Protein AF-A0A933ZKG9-F1 (afdb_monomer_lite)

Secondary structure (DSSP, 8-state):
--------------------------TT-SEEEEEETT--EEEEEEEETTEEEEE-SSPP--SSPPPTT-EEEEEEEEETTEEEEEEEEEETTEEPPPPGGGEEEEE-SSGGGSPPPTT-SS--EETTEEB-TTPPP-HHHHHHHHHTTS-S--TT-HHHHHHHHHHHT-TTTT---GGG---

pLDDT: mean 85.11, std 15.76, range [35.59, 97.62]

Foldseek 3Di:
DDDDDDDDDDDDDDDDDPDDFFQAADPVPQWAWWAFLQRFIWIWGAPGRRRIDIDGPDAFDAADDADPPWGWDWDWDAQQWFIWIFTFTDDDPDTDDGDLLRITTIFDPDQQNEGDGVPGHTFDHDLRTTTDPVGDDDLSNLLNLLCRPQHGRDPPRPSSVVSNVQSNVQDVVRDRPPNSDRD

Structure (mmCIF, N/CA/C/O backbone):
data_AF-A0A933ZKG9-F1
#
_entry.id   AF-A0A933ZKG9-F1
#
loop_
_atom_site.group_PDB
_atom_site.id
_atom_site.type_symbol
_atom_site.label_atom_id
_atom_site.label_alt_id
_atom_site.label_comp_id
_atom_site.label_asym_id
_atom_site.label_entity_id
_atom_site.label_seq_id
_atom_site.pdbx_PDB_ins_code
_atom_site.Cartn_x
_atom_site.Cartn_y
_atom_site.Cartn_z
_atom_site.occupancy
_atom_site.B_iso_or_equiv
_atom_site.auth_seq_id
_atom_site.auth_comp_id
_atom_site.auth_asym_id
_atom_site.auth_atom_id
_atom_site.pdbx_PDB_model_num
ATOM 1 N N . MET A 1 1 ? -58.512 17.154 -46.324 1.00 47.56 1 MET A N 1
ATOM 2 C CA . MET A 1 1 ? -58.046 15.999 -45.525 1.00 47.56 1 MET A CA 1
ATOM 3 C C . MET A 1 1 ? -56.681 16.347 -44.939 1.00 47.56 1 MET A C 1
ATOM 5 O O . MET A 1 1 ? -55.705 16.360 -45.675 1.00 47.56 1 MET A O 1
ATOM 9 N N . ARG A 1 2 ? -56.629 16.754 -43.662 1.00 48.44 2 ARG A N 1
ATOM 10 C CA . ARG A 1 2 ? -55.389 17.085 -42.934 1.00 48.44 2 ARG A CA 1
ATOM 11 C C . ARG A 1 2 ? -54.850 15.811 -42.275 1.00 48.44 2 ARG A C 1
ATOM 13 O O . ARG A 1 2 ? -55.616 15.124 -41.610 1.00 48.44 2 ARG A O 1
ATOM 20 N N . ARG A 1 3 ? -53.567 15.499 -42.467 1.00 52.34 3 ARG A N 1
ATOM 21 C CA . ARG A 1 3 ? -52.836 14.479 -41.699 1.00 52.34 3 ARG A CA 1
ATOM 22 C C . ARG A 1 3 ? -51.900 15.201 -40.736 1.00 52.34 3 ARG A C 1
ATOM 24 O O . ARG A 1 3 ? -51.010 15.914 -41.189 1.00 52.34 3 ARG A O 1
ATOM 31 N N . GLU A 1 4 ? -52.123 15.027 -39.439 1.00 56.91 4 GLU A N 1
ATOM 32 C CA . GLU A 1 4 ? -51.170 15.411 -38.399 1.00 56.91 4 GLU A CA 1
ATOM 33 C C . GLU A 1 4 ? -50.166 14.271 -38.202 1.00 56.91 4 GLU A C 1
ATOM 35 O O . GLU A 1 4 ? -50.548 13.110 -38.060 1.00 56.91 4 GLU A O 1
ATOM 40 N N . ILE A 1 5 ? -48.876 14.602 -38.245 1.00 58.75 5 ILE A N 1
ATOM 41 C CA . ILE A 1 5 ? -47.769 13.682 -37.981 1.00 58.75 5 ILE A CA 1
ATOM 42 C C . ILE A 1 5 ? -47.240 14.038 -36.590 1.00 58.75 5 ILE A C 1
ATOM 44 O O . ILE A 1 5 ? -46.566 15.055 -36.426 1.00 58.75 5 ILE A O 1
ATOM 48 N N . LEU A 1 6 ? -47.563 13.219 -35.585 1.00 52.81 6 LEU A N 1
ATOM 49 C CA . LEU A 1 6 ? -46.949 13.302 -34.258 1.00 52.81 6 LEU A CA 1
ATOM 50 C C . LEU A 1 6 ? -45.530 12.716 -34.320 1.00 52.81 6 LEU A C 1
ATOM 52 O O . LEU A 1 6 ? -45.346 11.523 -34.553 1.00 52.81 6 LEU A O 1
ATOM 56 N N . SER A 1 7 ? -44.532 13.569 -34.093 1.00 60.94 7 SER A N 1
ATOM 57 C CA . SER A 1 7 ? -43.124 13.203 -33.933 1.00 60.94 7 SER A CA 1
ATOM 58 C C . SER A 1 7 ? -42.816 13.039 -32.444 1.00 60.94 7 SER A C 1
ATOM 60 O O . SER A 1 7 ? -42.797 14.016 -31.695 1.00 60.94 7 SER A O 1
ATOM 62 N N . VAL A 1 8 ? -42.607 11.798 -31.999 1.00 53.03 8 VAL A N 1
ATOM 63 C CA . VAL A 1 8 ? -42.214 11.478 -30.620 1.00 53.03 8 VAL A CA 1
ATOM 64 C C . VAL A 1 8 ? -40.688 11.479 -30.545 1.00 53.03 8 VAL A C 1
ATOM 66 O O . VAL A 1 8 ? -40.025 10.559 -31.018 1.00 53.03 8 VAL A O 1
ATOM 69 N N . ARG A 1 9 ? -40.117 12.533 -29.955 1.00 61.12 9 ARG A N 1
ATOM 70 C CA . ARG A 1 9 ? -38.692 12.599 -29.603 1.00 61.12 9 ARG A CA 1
ATOM 71 C C . ARG A 1 9 ? -38.471 11.880 -28.272 1.00 61.12 9 ARG A C 1
ATOM 73 O O . ARG A 1 9 ? -38.716 12.449 -27.214 1.00 61.12 9 ARG A O 1
ATOM 80 N N . GLY A 1 10 ? -38.013 10.632 -28.333 1.00 47.12 10 GLY A N 1
ATOM 81 C CA . GLY A 1 10 ? -37.499 9.907 -27.171 1.00 47.12 10 GLY A CA 1
ATOM 82 C C . GLY A 1 10 ? -36.082 10.373 -26.843 1.00 47.12 10 GLY A C 1
ATOM 83 O O . GLY A 1 10 ? -35.148 10.075 -27.582 1.00 47.12 10 GLY A O 1
ATOM 84 N N . ALA A 1 11 ? -35.923 11.127 -25.756 1.00 49.41 11 ALA A N 1
ATOM 85 C CA . ALA A 1 11 ? -34.619 11.485 -25.213 1.00 49.41 11 ALA A CA 1
ATOM 86 C C . ALA A 1 11 ? -34.117 10.340 -24.319 1.00 49.41 11 ALA A C 1
ATOM 88 O O . ALA A 1 11 ? -34.658 10.102 -23.240 1.00 49.41 11 ALA A O 1
ATOM 89 N N . LEU A 1 12 ? -33.098 9.615 -24.783 1.00 51.03 12 LEU A N 1
ATOM 90 C CA . LEU A 1 12 ? -32.371 8.636 -23.977 1.00 51.03 12 LEU A CA 1
ATOM 91 C C . LEU A 1 12 ? -31.408 9.400 -23.053 1.00 51.03 12 LEU A C 1
ATOM 93 O O . LEU A 1 12 ? -30.418 9.965 -23.515 1.00 51.03 12 LEU A O 1
ATOM 97 N N . ALA A 1 13 ? -31.707 9.451 -21.756 1.00 46.94 13 ALA A N 1
ATOM 98 C CA . ALA A 1 13 ? -30.797 9.992 -20.753 1.00 46.94 13 ALA A CA 1
ATOM 99 C C . ALA A 1 13 ? -29.760 8.919 -20.376 1.00 46.94 13 ALA A C 1
ATOM 101 O O . ALA A 1 13 ? -30.086 7.939 -19.707 1.00 46.94 13 ALA A O 1
ATOM 102 N N . LEU A 1 14 ? -28.513 9.094 -20.824 1.00 51.28 14 LEU A N 1
ATOM 103 C CA . LEU A 1 14 ? -27.367 8.315 -20.353 1.00 51.28 14 LEU A CA 1
ATOM 104 C C . LEU A 1 14 ? -27.039 8.755 -18.917 1.00 51.28 14 LEU A C 1
ATOM 106 O O . LEU A 1 14 ? -26.486 9.831 -18.702 1.00 51.28 14 LEU A O 1
ATOM 110 N N . VAL A 1 15 ?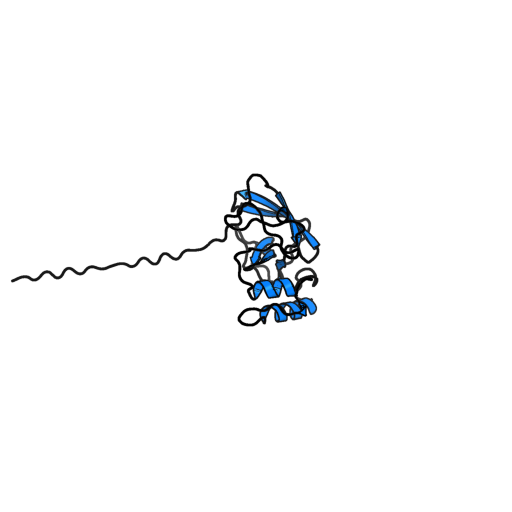 -27.384 7.930 -17.929 1.00 54.69 15 VAL A N 1
ATOM 111 C CA . VAL A 1 15 ? -26.910 8.095 -16.550 1.00 54.69 15 VAL A CA 1
ATOM 112 C C . VAL A 1 15 ? -25.504 7.504 -16.479 1.00 54.69 15 VAL A C 1
ATOM 114 O O . VAL A 1 15 ? -25.332 6.289 -16.419 1.00 54.69 15 VAL A O 1
ATOM 117 N N . THR A 1 16 ? -24.482 8.355 -16.524 1.00 49.88 16 THR A N 1
ATOM 118 C CA . THR A 1 16 ? -23.107 7.950 -16.219 1.00 49.88 16 THR A CA 1
ATOM 119 C C . THR A 1 16 ? -22.978 7.794 -14.707 1.00 49.88 16 THR A C 1
ATOM 121 O O . THR A 1 16 ? -22.924 8.786 -13.981 1.00 49.88 16 THR A O 1
ATOM 124 N N . ALA A 1 17 ? -22.976 6.551 -14.227 1.00 44.78 17 ALA A N 1
ATOM 125 C CA . ALA A 1 17 ? -22.708 6.237 -12.832 1.00 44.78 17 ALA A CA 1
ATOM 126 C C . ALA A 1 17 ? -21.224 6.494 -12.529 1.00 44.78 17 ALA A C 1
ATOM 128 O O . ALA A 1 17 ? -20.351 5.702 -12.876 1.00 44.78 17 ALA A O 1
ATOM 129 N N . THR A 1 18 ? -20.934 7.631 -11.906 1.00 41.19 18 THR A N 1
ATOM 130 C CA . THR A 1 18 ? -19.639 7.921 -11.290 1.00 41.19 18 THR A CA 1
ATOM 131 C C . THR A 1 18 ? -19.533 7.114 -9.997 1.00 41.19 18 THR A C 1
ATOM 133 O O . THR A 1 18 ? -20.010 7.529 -8.943 1.00 41.19 18 THR A O 1
ATOM 136 N N . SER A 1 19 ? -18.945 5.922 -10.086 1.00 35.59 19 SER A N 1
ATOM 137 C CA . SER A 1 19 ? -18.640 5.078 -8.930 1.00 35.59 19 SER A CA 1
ATOM 138 C C . SER A 1 19 ? -17.480 5.682 -8.135 1.00 35.59 19 SER A C 1
ATOM 140 O O . SER A 1 19 ? -16.313 5.448 -8.435 1.00 35.59 19 SER A O 1
ATOM 142 N N . LEU A 1 20 ? -17.810 6.487 -7.126 1.00 42.53 20 LEU A N 1
ATOM 143 C CA . LEU A 1 20 ? -16.894 6.848 -6.047 1.00 42.53 20 LEU A CA 1
ATOM 144 C C . LEU A 1 20 ? -16.793 5.633 -5.111 1.00 42.53 20 LEU A C 1
ATOM 146 O O . LEU A 1 20 ? -17.784 5.234 -4.505 1.00 42.53 20 LEU A O 1
ATOM 150 N N . LEU A 1 21 ? -15.620 5.002 -5.062 1.00 45.66 21 LEU A N 1
ATOM 151 C CA . LEU A 1 21 ? -15.336 3.870 -4.177 1.00 45.66 21 LEU A CA 1
ATOM 152 C C . LEU A 1 21 ? -15.223 4.377 -2.733 1.00 45.66 21 LEU A C 1
ATOM 154 O O . LEU A 1 21 ? -14.274 5.070 -2.372 1.00 45.66 21 LEU A O 1
ATOM 158 N N . SER A 1 22 ? -16.227 4.040 -1.929 1.00 48.28 22 SER A N 1
ATOM 159 C CA . SER A 1 22 ? -16.384 4.457 -0.536 1.00 48.28 22 SER A CA 1
ATOM 160 C C . SER A 1 22 ? -15.980 3.328 0.419 1.00 48.28 22 SER A C 1
ATOM 162 O O . SER A 1 22 ? -16.681 2.319 0.532 1.00 48.28 22 SER A O 1
ATOM 164 N N . ILE A 1 23 ? -14.869 3.493 1.136 1.00 55.19 23 ILE A N 1
ATOM 165 C CA . ILE A 1 23 ? -14.404 2.568 2.187 1.00 55.19 23 ILE A CA 1
ATOM 166 C C . ILE A 1 23 ? -15.311 2.762 3.405 1.00 55.19 23 ILE A C 1
ATOM 168 O O . ILE A 1 23 ? -15.375 3.875 3.885 1.00 55.19 23 ILE A O 1
ATOM 172 N N . HIS A 1 24 ? -16.034 1.752 3.903 1.00 56.47 24 HIS A N 1
ATOM 173 C CA . HIS A 1 24 ? -17.046 1.938 4.963 1.00 56.47 24 HIS A CA 1
ATOM 174 C C . HIS A 1 24 ? -16.545 1.506 6.349 1.00 56.47 24 HIS A C 1
ATOM 176 O O . HIS A 1 24 ? -16.778 0.378 6.773 1.00 56.47 24 HIS A O 1
ATOM 182 N N . CYS A 1 25 ? -15.920 2.396 7.121 1.00 61.19 25 CYS A N 1
ATOM 183 C CA . CYS A 1 25 ? -15.574 2.052 8.505 1.00 61.19 25 CYS A CA 1
ATOM 184 C C . CYS A 1 25 ? -16.813 1.964 9.415 1.00 61.19 25 CYS A C 1
ATOM 186 O O . CYS A 1 25 ? -17.661 2.862 9.445 1.00 61.19 25 CYS A O 1
ATOM 188 N N . SER A 1 26 ? -16.895 0.897 10.213 1.00 60.72 26 SER A N 1
ATOM 189 C CA . SER A 1 26 ? -17.934 0.728 11.234 1.00 60.72 26 SER A CA 1
ATOM 190 C C . SER A 1 26 ? -17.731 1.706 12.398 1.00 60.72 26 SER A C 1
ATOM 192 O O . SER A 1 26 ? -16.609 1.892 12.868 1.00 60.72 26 SER A O 1
ATOM 194 N N . ARG A 1 27 ? -18.822 2.272 12.945 1.00 59.16 27 ARG A N 1
ATOM 195 C CA . ARG A 1 27 ? -18.786 3.152 14.140 1.00 59.16 27 ARG A CA 1
ATOM 196 C C . ARG A 1 27 ? -18.063 2.527 15.340 1.00 59.16 27 ARG A C 1
ATOM 198 O O . ARG A 1 27 ? -17.589 3.257 16.204 1.00 59.16 27 ARG A O 1
ATOM 205 N N . ASN A 1 28 ? -17.994 1.198 15.395 1.00 58.81 28 ASN A N 1
ATOM 206 C CA . ASN A 1 28 ? -17.402 0.458 16.508 1.00 58.81 28 ASN A CA 1
ATOM 207 C C . ASN A 1 28 ? -15.872 0.308 16.408 1.00 58.81 28 ASN A C 1
ATOM 209 O O . ASN A 1 28 ? -15.251 -0.113 17.379 1.00 58.81 28 ASN A O 1
ATOM 213 N N . GLN A 1 29 ? -15.257 0.664 15.275 1.00 66.25 29 GLN A N 1
ATOM 214 C CA . GLN A 1 29 ? -13.802 0.693 15.100 1.00 66.25 29 GLN A CA 1
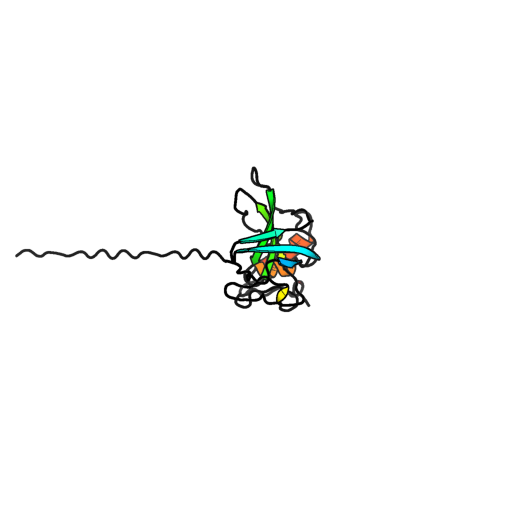ATOM 215 C C . GLN A 1 29 ? -13.392 2.025 14.464 1.00 66.25 29 GLN A C 1
ATOM 217 O O . GLN A 1 29 ? -13.097 2.093 13.273 1.00 66.25 29 GLN A O 1
ATOM 222 N N . PRO A 1 30 ? -13.373 3.116 15.250 1.00 75.00 30 PRO A N 1
ATOM 223 C CA . PRO A 1 30 ? -13.038 4.433 14.724 1.00 75.00 30 PRO A CA 1
ATOM 224 C C . PRO A 1 30 ? -11.563 4.550 14.332 1.00 75.00 30 PRO A C 1
ATOM 226 O O . PRO A 1 30 ? -11.205 5.525 13.680 1.00 75.00 30 PRO A O 1
ATOM 229 N N . ARG A 1 31 ? -10.708 3.610 14.766 1.00 88.38 31 ARG A N 1
ATOM 230 C CA . ARG A 1 31 ? -9.265 3.610 14.522 1.00 88.38 31 ARG A CA 1
ATOM 231 C C . ARG A 1 31 ? -8.770 2.211 14.183 1.00 88.38 31 ARG A C 1
ATOM 233 O O . ARG A 1 31 ? -9.006 1.286 14.956 1.00 88.38 31 ARG A O 1
ATOM 240 N N . ILE A 1 32 ? -8.046 2.095 13.076 1.00 91.50 32 ILE A N 1
ATOM 241 C CA . ILE A 1 32 ? -7.402 0.859 12.621 1.00 91.50 32 ILE A CA 1
ATOM 242 C C . ILE A 1 32 ? -5.901 1.132 12.508 1.00 91.50 32 ILE A C 1
ATOM 244 O O . ILE A 1 32 ? -5.487 2.108 11.875 1.00 91.50 32 ILE A O 1
ATOM 248 N N . ALA A 1 33 ? -5.089 0.298 13.156 1.00 95.38 33 ALA A N 1
ATOM 249 C CA . ALA A 1 33 ? -3.641 0.332 12.995 1.00 95.38 33 ALA A CA 1
ATOM 250 C C . ALA A 1 33 ? -3.280 -0.438 11.723 1.00 95.38 33 ALA A C 1
ATOM 252 O O . ALA A 1 33 ? -3.586 -1.619 11.608 1.00 95.38 33 ALA A O 1
ATOM 253 N N . LEU A 1 34 ? -2.639 0.237 10.777 1.00 96.62 34 LEU A N 1
ATOM 254 C CA . LEU A 1 34 ? -2.243 -0.343 9.501 1.00 96.62 34 LEU A CA 1
ATOM 255 C C . LEU A 1 34 ? -0.727 -0.499 9.450 1.00 96.62 34 LEU A C 1
ATOM 257 O O . LEU A 1 34 ? 0.017 0.314 10.011 1.00 96.62 34 LEU A O 1
ATOM 261 N N . LYS A 1 35 ? -0.270 -1.508 8.714 1.00 97.62 35 LYS A N 1
ATOM 262 C CA . LYS A 1 35 ? 1.137 -1.707 8.384 1.00 97.62 35 LYS A CA 1
ATOM 263 C C . LYS A 1 35 ? 1.260 -2.018 6.901 1.00 97.62 35 LYS A C 1
ATOM 265 O O . LYS A 1 35 ? 0.428 -2.748 6.376 1.00 97.62 35 LYS A O 1
ATOM 270 N N . ASP A 1 36 ? 2.268 -1.483 6.226 1.00 97.00 36 ASP A N 1
ATOM 271 C CA . ASP A 1 36 ? 2.533 -1.831 4.827 1.00 97.00 36 ASP A CA 1
ATOM 272 C C . ASP A 1 36 ? 3.656 -2.870 4.670 1.00 97.00 36 ASP A C 1
ATOM 274 O O . ASP A 1 36 ? 4.310 -3.277 5.636 1.00 97.00 36 ASP A O 1
ATOM 278 N N . THR A 1 37 ? 3.893 -3.301 3.432 1.00 96.00 37 THR A N 1
ATOM 279 C CA . THR A 1 37 ? 4.943 -4.267 3.065 1.00 96.00 37 THR A CA 1
ATOM 280 C C . THR A 1 37 ? 6.373 -3.776 3.310 1.00 96.00 37 THR A C 1
ATOM 282 O O . THR A 1 37 ? 7.302 -4.576 3.245 1.00 96.00 37 THR A O 1
ATOM 285 N N . GLU A 1 38 ? 6.579 -2.488 3.599 1.00 95.12 38 GLU A N 1
ATOM 286 C CA . GLU A 1 38 ? 7.877 -1.918 3.996 1.00 95.12 38 GLU A CA 1
ATOM 287 C C . GLU A 1 38 ? 7.996 -1.764 5.520 1.00 95.12 38 GLU A C 1
ATOM 289 O O . GLU A 1 38 ? 8.995 -1.268 6.039 1.00 95.12 38 GLU A O 1
ATOM 294 N N . GLY A 1 39 ? 6.971 -2.192 6.260 1.00 95.31 39 GLY A N 1
ATOM 295 C CA . GLY A 1 39 ? 6.909 -2.093 7.708 1.00 95.31 39 GLY A CA 1
ATOM 296 C C . GLY A 1 39 ? 6.555 -0.703 8.229 1.00 95.31 39 GLY A C 1
ATOM 297 O O . GLY A 1 39 ? 6.641 -0.486 9.440 1.00 95.31 39 GLY A O 1
ATOM 298 N N . ARG A 1 40 ? 6.137 0.219 7.355 1.00 95.69 40 ARG A N 1
ATOM 299 C CA . ARG A 1 40 ? 5.623 1.531 7.752 1.00 95.69 40 ARG A CA 1
ATOM 300 C C . ARG A 1 40 ? 4.304 1.356 8.489 1.00 95.69 40 ARG A C 1
ATOM 302 O O . ARG A 1 40 ? 3.499 0.504 8.118 1.00 95.69 40 ARG A O 1
ATOM 309 N N . THR A 1 41 ? 4.094 2.141 9.540 1.00 97.06 41 THR A N 1
ATOM 310 C CA . THR A 1 41 ? 2.882 2.080 10.359 1.00 97.06 41 THR A CA 1
ATOM 311 C C . THR A 1 41 ? 2.035 3.326 10.167 1.00 97.06 41 THR A C 1
ATOM 313 O O . THR A 1 41 ? 2.541 4.448 10.055 1.00 97.06 41 THR A O 1
ATOM 316 N N . PHE A 1 42 ? 0.723 3.118 10.137 1.00 97.19 42 PHE A N 1
ATOM 317 C CA . PHE A 1 42 ? -0.262 4.169 9.931 1.00 97.19 42 PHE A CA 1
ATOM 318 C C . PHE A 1 42 ? -1.442 3.970 10.876 1.00 97.19 42 PHE A C 1
ATOM 320 O O . PHE A 1 42 ? -1.705 2.869 11.357 1.00 97.19 42 PHE A O 1
ATOM 327 N N . THR A 1 43 ? -2.173 5.046 11.133 1.00 96.12 43 THR A N 1
ATOM 328 C CA . THR A 1 43 ? -3.469 4.995 11.809 1.00 96.12 43 THR A CA 1
ATOM 329 C C . THR A 1 43 ? -4.527 5.521 10.859 1.00 96.12 43 THR A C 1
ATOM 331 O O . THR A 1 43 ? -4.485 6.695 10.486 1.00 96.12 43 THR A O 1
ATOM 334 N N . LEU A 1 44 ? -5.476 4.663 10.492 1.00 94.31 44 LEU A N 1
ATOM 335 C CA . LEU A 1 44 ? -6.679 5.050 9.768 1.00 94.31 44 LEU A CA 1
ATOM 336 C C . LEU A 1 44 ? -7.756 5.420 10.782 1.00 94.31 44 LEU A C 1
ATOM 338 O O . LEU A 1 44 ? -8.123 4.594 11.614 1.00 94.31 44 LEU A O 1
ATOM 342 N N . THR A 1 45 ? -8.248 6.653 10.727 1.00 91.81 45 THR A N 1
ATOM 343 C CA . THR A 1 45 ? -9.341 7.138 11.571 1.00 91.81 45 THR A CA 1
ATOM 344 C C . THR A 1 45 ? -10.531 7.507 10.709 1.00 91.81 45 THR A C 1
ATOM 346 O O . THR A 1 45 ? -10.414 8.356 9.831 1.00 91.81 45 THR A O 1
ATOM 349 N N . CYS A 1 46 ? -11.689 6.913 10.971 1.00 86.00 46 CYS A N 1
ATOM 350 C CA . CYS A 1 46 ? -12.876 7.131 10.154 1.00 86.00 46 CYS A CA 1
ATOM 351 C C . CYS A 1 46 ? -13.947 7.852 10.969 1.00 86.00 46 CYS A C 1
ATOM 353 O O . CYS A 1 46 ? -14.480 7.320 11.942 1.00 86.00 46 CYS A O 1
ATOM 355 N N . SER A 1 47 ? -14.246 9.093 10.587 1.00 82.50 47 SER A N 1
ATOM 356 C CA . SER A 1 47 ? -15.266 9.918 11.254 1.00 82.50 47 SER A CA 1
ATOM 357 C C . SER A 1 47 ? -16.678 9.628 10.735 1.00 82.50 47 SER A C 1
ATOM 359 O O . SER A 1 47 ? -17.669 9.767 11.452 1.00 82.50 47 SER A O 1
ATOM 361 N N . GLN A 1 48 ? -16.762 9.219 9.475 1.00 77.56 48 GLN A N 1
ATOM 362 C CA . GLN A 1 48 ? -17.949 8.760 8.757 1.00 77.56 48 GLN A CA 1
ATOM 363 C C . GLN A 1 48 ? -17.494 7.591 7.876 1.00 77.56 48 GLN A C 1
ATOM 365 O O . GLN A 1 48 ? -16.281 7.489 7.670 1.00 77.56 48 GLN A O 1
ATOM 370 N N . PRO A 1 49 ? -18.407 6.747 7.350 1.00 71.62 49 PRO A N 1
ATOM 371 C CA . PRO A 1 49 ? -18.032 5.673 6.434 1.00 71.62 49 PRO A CA 1
ATOM 372 C C . PRO A 1 49 ? -17.062 6.200 5.373 1.00 71.62 49 PRO A C 1
ATOM 374 O O . PRO A 1 49 ? -15.889 5.876 5.415 1.00 71.62 49 PRO A O 1
ATOM 377 N N . ASP A 1 50 ? -17.458 7.227 4.630 1.00 72.62 50 ASP A N 1
ATOM 378 C CA . ASP A 1 50 ? -16.676 7.710 3.486 1.00 72.62 50 ASP A CA 1
ATOM 379 C C . ASP A 1 50 ? -15.634 8.785 3.850 1.00 72.62 50 ASP A C 1
ATOM 381 O O . ASP A 1 50 ? -15.076 9.445 2.975 1.00 72.62 50 ASP A O 1
ATOM 385 N N . LYS A 1 51 ? -15.393 9.026 5.146 1.00 81.81 51 LYS A N 1
ATOM 386 C CA . LYS A 1 51 ? -14.463 10.064 5.624 1.00 81.81 51 LYS A CA 1
ATOM 387 C C . LYS A 1 51 ? -13.437 9.467 6.560 1.00 81.81 51 LYS A C 1
ATOM 389 O O . LYS A 1 51 ? -13.533 9.590 7.788 1.00 81.81 51 LYS A O 1
ATOM 394 N N . CYS A 1 52 ? -12.456 8.843 5.926 1.00 86.25 52 CYS A N 1
ATOM 395 C CA . CYS A 1 52 ? -11.293 8.268 6.566 1.00 86.25 52 CYS A CA 1
ATOM 396 C C . CYS A 1 52 ? -10.088 9.195 6.397 1.00 86.25 52 CYS A C 1
ATOM 398 O O . CYS A 1 52 ? -9.830 9.703 5.309 1.00 86.25 52 CYS A O 1
ATOM 400 N N . GLU A 1 53 ? -9.340 9.389 7.472 1.00 90.56 53 GLU A N 1
ATOM 401 C CA . GLU A 1 53 ? -8.070 10.098 7.485 1.00 90.56 53 GLU A CA 1
ATOM 402 C C . GLU A 1 53 ? -6.971 9.116 7.881 1.00 90.56 53 GLU A C 1
ATOM 404 O O . GLU A 1 53 ? -7.113 8.368 8.851 1.00 90.56 53 GLU A O 1
ATOM 409 N N . ILE A 1 54 ? -5.877 9.105 7.125 1.00 94.00 54 ILE A N 1
ATOM 410 C CA . ILE A 1 54 ? -4.700 8.299 7.430 1.00 94.00 54 ILE A CA 1
ATOM 411 C C . ILE A 1 54 ? -3.595 9.201 7.974 1.00 94.00 54 ILE A C 1
ATOM 413 O O . ILE A 1 54 ? -3.277 10.243 7.406 1.00 94.00 54 ILE A O 1
ATOM 417 N N . THR A 1 55 ? -3.006 8.793 9.092 1.00 94.94 55 THR A N 1
ATOM 418 C CA . THR A 1 55 ? -1.922 9.525 9.760 1.00 94.94 55 THR A CA 1
ATOM 419 C C . THR A 1 55 ? -0.729 8.607 10.002 1.00 94.94 55 THR A C 1
ATOM 421 O O . THR A 1 55 ? -0.889 7.401 10.195 1.00 94.94 55 THR A O 1
ATOM 424 N N . SER A 1 56 ? 0.479 9.169 9.985 1.00 96.31 56 SER A N 1
ATOM 425 C CA . SER A 1 56 ? 1.729 8.473 10.303 1.00 96.31 56 SER A CA 1
ATOM 426 C C . SER A 1 56 ? 2.748 9.463 10.865 1.00 96.31 56 SER A C 1
ATOM 428 O O . SER A 1 56 ? 2.640 10.666 10.634 1.00 96.31 56 SER A O 1
ATOM 430 N N . SER A 1 57 ? 3.739 8.960 11.602 1.00 92.44 57 SER A N 1
ATOM 431 C CA . SER A 1 57 ? 4.907 9.740 12.033 1.00 92.44 57 SER A CA 1
ATOM 432 C C . SER A 1 57 ? 5.960 9.900 10.932 1.00 92.44 57 SER A C 1
ATOM 434 O O . SER A 1 57 ? 6.915 10.656 11.097 1.00 92.44 57 SER A O 1
ATOM 436 N N . GLN A 1 58 ? 5.815 9.172 9.826 1.00 93.56 58 GLN A N 1
ATOM 437 C CA . GLN A 1 58 ? 6.740 9.205 8.701 1.00 93.56 58 GLN A CA 1
ATOM 438 C C . GLN A 1 58 ? 6.415 10.358 7.748 1.00 93.56 58 GLN A C 1
ATOM 440 O O . GLN A 1 58 ? 5.289 10.847 7.702 1.00 93.56 58 GLN A O 1
ATOM 445 N N . VAL A 1 59 ? 7.412 10.792 6.978 1.00 92.94 59 VAL A N 1
ATOM 446 C CA . VAL A 1 59 ? 7.253 11.858 5.982 1.00 92.94 59 VAL A CA 1
ATOM 447 C C . VAL A 1 59 ? 6.919 11.220 4.632 1.00 92.94 59 VAL A C 1
ATOM 449 O O . VAL A 1 59 ? 7.705 10.383 4.185 1.00 92.94 59 VAL A O 1
ATOM 452 N N . PRO A 1 60 ? 5.799 11.585 3.980 1.00 93.75 60 PRO A N 1
ATOM 453 C CA . PRO A 1 60 ? 5.488 11.076 2.653 1.00 93.75 60 PRO A CA 1
ATOM 454 C C . PRO A 1 60 ? 6.487 11.585 1.610 1.00 93.75 60 PRO A C 1
ATOM 456 O O . PRO A 1 60 ? 6.866 12.760 1.627 1.00 93.75 60 PRO A O 1
ATOM 459 N N . THR A 1 61 ? 6.876 10.719 0.677 1.00 92.94 61 THR A N 1
ATOM 460 C CA . THR A 1 61 ? 7.849 11.017 -0.386 1.00 92.94 61 THR A CA 1
ATOM 461 C C . THR A 1 61 ? 7.313 10.621 -1.767 1.00 92.94 61 THR A C 1
ATOM 463 O O . THR A 1 61 ? 7.799 9.648 -2.348 1.00 92.94 61 THR A O 1
ATOM 466 N N . PRO A 1 62 ? 6.312 11.340 -2.314 1.00 92.81 62 PRO A N 1
ATOM 467 C CA . PRO A 1 62 ? 5.791 11.041 -3.647 1.00 92.81 62 PRO A CA 1
ATOM 468 C C . PRO A 1 62 ? 6.902 11.189 -4.697 1.00 92.81 62 PRO A C 1
ATOM 470 O O . PRO A 1 62 ? 7.655 12.164 -4.661 1.00 92.81 62 PRO A O 1
ATOM 473 N N . SER A 1 63 ? 7.017 10.249 -5.640 1.00 90.50 63 SER A N 1
ATOM 474 C CA . SER A 1 63 ? 8.093 10.265 -6.648 1.00 90.50 63 SER A CA 1
ATOM 475 C C . SER A 1 63 ? 7.888 11.288 -7.770 1.00 90.50 63 SER A C 1
ATOM 477 O O . SER A 1 63 ? 8.844 11.668 -8.448 1.00 90.50 63 SER A O 1
ATOM 479 N N . SER A 1 64 ? 6.648 11.735 -7.980 1.00 90.38 64 SER A N 1
ATOM 480 C CA . SER A 1 64 ? 6.304 12.741 -8.989 1.00 90.38 64 SER A CA 1
ATOM 481 C C . SER A 1 64 ? 6.663 14.164 -8.547 1.00 90.38 64 SER A C 1
ATOM 483 O O . SER A 1 64 ? 6.784 14.460 -7.359 1.00 90.38 64 SER A O 1
ATOM 485 N N . THR A 1 65 ? 6.813 15.081 -9.506 1.00 91.19 65 THR A N 1
ATOM 486 C CA . THR A 1 65 ? 7.035 16.505 -9.216 1.00 91.19 65 THR A CA 1
ATOM 487 C C . THR A 1 65 ? 5.821 17.113 -8.512 1.00 91.19 65 THR A C 1
ATOM 489 O O . THR A 1 65 ? 4.689 16.923 -8.957 1.00 91.19 65 THR A O 1
ATOM 492 N N . ALA A 1 66 ? 6.064 17.868 -7.437 1.00 93.12 66 ALA A N 1
ATOM 493 C CA . ALA A 1 66 ? 5.016 18.558 -6.694 1.00 93.12 66 ALA A CA 1
ATOM 494 C C . ALA A 1 66 ? 4.310 19.608 -7.573 1.00 93.12 66 ALA A C 1
ATOM 496 O O . ALA A 1 66 ? 4.986 20.482 -8.121 1.00 93.12 66 ALA A O 1
ATOM 497 N N . PRO A 1 67 ? 2.971 19.569 -7.686 1.00 92.19 67 PRO A N 1
ATOM 498 C CA . PRO A 1 67 ? 2.205 20.686 -8.227 1.00 92.19 67 PRO A CA 1
ATOM 499 C C . PRO A 1 67 ? 2.335 21.939 -7.348 1.00 92.19 67 PRO A C 1
ATOM 501 O O . PRO A 1 67 ? 2.562 21.840 -6.138 1.00 92.19 67 PRO A O 1
ATOM 504 N N . ASP A 1 68 ? 2.113 23.119 -7.931 1.00 92.75 68 ASP A N 1
ATOM 505 C CA . ASP A 1 68 ? 2.168 24.386 -7.196 1.00 92.75 68 ASP A CA 1
ATOM 506 C C . ASP A 1 68 ? 1.193 24.402 -6.006 1.00 92.75 68 ASP A C 1
ATOM 508 O O . ASP A 1 68 ? -0.014 24.162 -6.138 1.00 92.75 68 ASP A O 1
ATOM 512 N N . GLY A 1 69 ? 1.736 24.694 -4.820 1.00 91.56 69 GLY A N 1
ATOM 513 C CA . GLY A 1 69 ? 0.981 24.761 -3.567 1.00 91.56 69 GLY A CA 1
ATOM 514 C C . GLY A 1 69 ? 0.520 23.409 -3.013 1.00 91.56 69 GLY A C 1
ATOM 515 O O . GLY A 1 69 ? -0.230 23.388 -2.035 1.00 91.56 69 GLY A O 1
ATOM 516 N N . ALA A 1 70 ? 0.939 22.288 -3.605 1.00 94.75 70 ALA A N 1
ATOM 517 C CA . ALA A 1 70 ? 0.630 20.969 -3.073 1.00 94.75 70 ALA A CA 1
ATOM 518 C C . ALA A 1 70 ? 1.502 20.626 -1.855 1.00 94.75 70 ALA A C 1
ATOM 520 O O . ALA A 1 70 ? 2.641 21.076 -1.724 1.00 94.75 70 ALA A O 1
ATOM 521 N N . ARG A 1 71 ? 0.969 19.788 -0.964 1.00 94.25 71 ARG A N 1
ATOM 522 C CA . ARG A 1 71 ? 1.691 19.252 0.202 1.00 94.25 71 ARG A CA 1
ATOM 523 C C . ARG A 1 71 ? 1.774 17.728 0.121 1.00 94.25 71 ARG A C 1
ATOM 525 O O . ARG A 1 71 ? 0.814 17.122 -0.350 1.00 94.25 71 ARG A O 1
ATOM 532 N N . PRO A 1 72 ? 2.859 17.089 0.576 1.00 95.00 72 PRO A N 1
A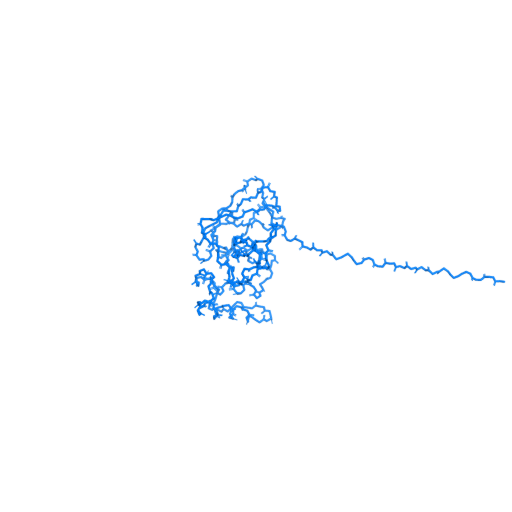TOM 533 C CA . PRO A 1 72 ? 2.930 15.635 0.570 1.00 95.00 72 PRO A CA 1
ATOM 534 C C . PRO A 1 72 ? 1.950 15.065 1.605 1.00 95.00 72 PRO A C 1
ATOM 536 O O . PRO A 1 72 ? 1.731 15.660 2.664 1.00 95.00 72 PRO A O 1
ATOM 539 N N . GLY A 1 73 ? 1.352 13.917 1.306 1.00 95.06 73 GLY A N 1
ATOM 540 C CA . GLY A 1 73 ? 0.428 13.224 2.196 1.00 95.06 73 GLY A CA 1
ATOM 541 C C . GLY A 1 73 ? 0.367 11.729 1.917 1.00 95.06 73 GLY A C 1
ATOM 542 O O . GLY A 1 73 ? 0.827 11.261 0.877 1.00 95.06 73 GLY A O 1
ATOM 543 N N . PHE A 1 74 ? -0.223 10.991 2.852 1.00 95.38 74 PHE A N 1
ATOM 544 C CA . PHE A 1 74 ? -0.584 9.594 2.645 1.00 95.38 74 PHE A CA 1
ATOM 545 C C . PHE A 1 74 ? -2.062 9.495 2.291 1.00 95.38 74 PHE A C 1
ATOM 547 O O . PHE A 1 74 ? -2.886 10.227 2.841 1.00 95.38 74 PHE A O 1
ATOM 554 N N . VAL A 1 75 ? -2.402 8.560 1.412 1.00 94.69 75 VAL A N 1
ATOM 555 C CA . VAL A 1 75 ? -3.790 8.168 1.147 1.00 94.69 75 VAL A CA 1
ATOM 556 C C . VAL A 1 75 ? -3.921 6.657 1.193 1.00 94.69 75 VAL A C 1
ATOM 558 O O . VAL A 1 75 ? -2.998 5.931 0.822 1.00 94.69 75 VAL A O 1
ATOM 561 N N . LEU A 1 76 ? -5.079 6.191 1.654 1.00 94.12 76 LEU A N 1
ATOM 562 C CA . LEU A 1 76 ? -5.482 4.802 1.497 1.00 94.12 76 LEU A CA 1
ATOM 563 C C . LEU A 1 76 ? -6.030 4.623 0.079 1.00 94.12 76 LEU A C 1
ATOM 565 O O . LEU A 1 76 ? -6.930 5.350 -0.334 1.00 94.12 76 LEU A O 1
ATOM 569 N N . HIS A 1 77 ? -5.481 3.664 -0.652 1.00 94.06 77 HIS A N 1
ATOM 570 C CA . HIS A 1 77 ? -5.824 3.372 -2.037 1.00 94.06 77 HIS A CA 1
ATOM 571 C C . HIS A 1 77 ? -6.265 1.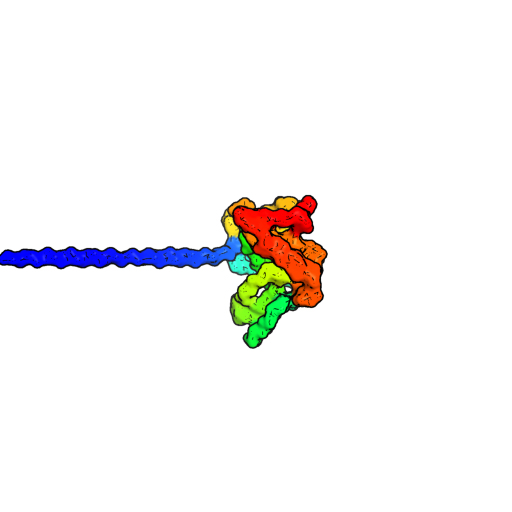918 -2.171 1.00 94.06 77 HIS A C 1
ATOM 573 O O . HIS A 1 77 ? -5.644 1.020 -1.602 1.00 94.06 77 HIS A O 1
ATOM 579 N N . GLN A 1 78 ? -7.330 1.685 -2.932 1.00 93.44 78 GLN A N 1
ATOM 580 C CA . GLN A 1 78 ? -7.761 0.346 -3.316 1.00 93.44 78 GLN A CA 1
ATOM 581 C C . GLN A 1 78 ? -7.292 0.082 -4.750 1.00 93.44 78 GLN A C 1
ATOM 583 O O . GLN A 1 78 ? -7.892 0.555 -5.714 1.00 93.44 78 GLN A O 1
ATOM 588 N N . ALA A 1 79 ? -6.216 -0.683 -4.882 1.00 90.25 79 ALA A N 1
ATOM 589 C CA . ALA A 1 79 ? -5.621 -1.074 -6.150 1.00 90.25 79 ALA A CA 1
ATOM 590 C C . ALA A 1 79 ? -6.285 -2.349 -6.671 1.00 90.25 79 ALA A C 1
ATOM 592 O O . ALA A 1 79 ? -5.749 -3.435 -6.497 1.00 90.25 79 ALA A O 1
ATOM 593 N N . SER A 1 80 ? -7.462 -2.238 -7.287 1.00 92.25 80 SER A N 1
ATOM 594 C CA . SER A 1 80 ? -8.269 -3.390 -7.717 1.00 92.25 80 SER A CA 1
ATOM 595 C C . SER A 1 80 ? -8.566 -4.365 -6.565 1.00 92.25 80 SER A C 1
ATOM 597 O O . SER A 1 80 ? -9.569 -4.178 -5.870 1.00 92.25 80 SER A O 1
ATOM 599 N N . ARG A 1 81 ? -7.716 -5.380 -6.334 1.00 95.06 81 ARG A N 1
ATOM 600 C CA . ARG A 1 81 ? -7.894 -6.373 -5.269 1.00 95.06 81 ARG A CA 1
ATOM 601 C C . ARG A 1 81 ? -7.134 -6.038 -3.986 1.00 95.06 81 ARG A C 1
ATOM 603 O O . ARG A 1 81 ? -7.536 -6.520 -2.936 1.00 95.06 81 ARG A O 1
ATOM 610 N N . LEU A 1 82 ? -6.052 -5.271 -4.019 1.00 96.19 82 LEU A N 1
ATOM 611 C CA . LEU A 1 82 ? -5.242 -4.977 -2.831 1.00 96.19 82 LEU A CA 1
ATOM 612 C C . LEU A 1 82 ? -5.564 -3.609 -2.231 1.00 96.19 82 LEU A C 1
ATOM 614 O O . LEU A 1 82 ? -5.799 -2.639 -2.948 1.00 96.19 82 LEU A O 1
ATOM 618 N N . TYR A 1 83 ? -5.487 -3.504 -0.905 1.00 96.31 83 TYR A N 1
ATOM 619 C CA . TYR A 1 83 ? -5.387 -2.205 -0.240 1.00 96.31 83 TYR A CA 1
ATOM 620 C C . TYR A 1 83 ? -3.925 -1.790 -0.108 1.00 96.31 83 TYR A C 1
ATOM 622 O O . TYR A 1 83 ? -3.062 -2.608 0.216 1.00 96.31 83 TYR A O 1
ATOM 630 N N . ALA A 1 84 ? -3.646 -0.510 -0.325 1.00 96.81 84 ALA A N 1
ATOM 631 C CA . ALA A 1 84 ? -2.312 0.062 -0.259 1.00 96.81 84 ALA A CA 1
ATOM 632 C C . ALA A 1 84 ? -2.322 1.450 0.381 1.00 96.81 84 ALA A C 1
ATOM 634 O O . ALA A 1 84 ? -3.325 2.161 0.347 1.00 96.81 84 ALA A O 1
ATOM 635 N N . VAL A 1 85 ? -1.180 1.858 0.925 1.00 96.50 85 VAL A N 1
ATOM 636 C CA . VAL A 1 85 ? -0.927 3.255 1.289 1.00 96.50 85 VAL A CA 1
ATOM 637 C C . VAL A 1 85 ? -0.019 3.867 0.242 1.00 96.50 85 VAL A C 1
ATOM 639 O O . VAL A 1 85 ? 1.033 3.302 -0.062 1.00 96.50 85 VAL A O 1
ATOM 642 N N . CYS A 1 86 ? -0.431 5.011 -0.295 1.00 95.88 86 CYS A N 1
ATOM 643 C CA . CYS A 1 86 ? 0.310 5.732 -1.318 1.00 95.88 86 CYS A CA 1
ATOM 644 C C . CYS A 1 86 ? 0.816 7.072 -0.801 1.00 95.88 86 CYS A C 1
ATOM 646 O O . CYS A 1 86 ? 0.092 7.803 -0.121 1.00 95.88 86 CYS A O 1
ATOM 648 N N . ASP A 1 87 ? 2.040 7.402 -1.187 1.00 95.12 87 ASP A N 1
ATOM 649 C CA . ASP A 1 87 ? 2.610 8.734 -1.074 1.00 95.12 87 ASP A CA 1
ATOM 650 C C . ASP A 1 87 ? 2.062 9.606 -2.220 1.00 95.12 87 ASP A C 1
ATOM 652 O O . ASP A 1 87 ? 2.283 9.316 -3.394 1.00 95.12 87 ASP A O 1
ATOM 656 N N . VAL A 1 88 ? 1.320 10.672 -1.908 1.00 95.19 88 VAL A N 1
ATOM 657 C CA . VAL A 1 88 ? 0.698 11.553 -2.917 1.00 95.19 88 VAL A CA 1
ATOM 658 C C . VAL A 1 88 ? 0.922 13.033 -2.626 1.00 95.19 88 VAL A C 1
ATOM 660 O O . VAL A 1 88 ? 1.239 13.430 -1.503 1.00 95.19 88 VAL A O 1
ATOM 663 N N . TRP A 1 89 ? 0.694 13.870 -3.636 1.00 95.00 89 TRP A N 1
ATOM 664 C CA . TRP A 1 89 ? 0.574 15.314 -3.468 1.00 95.00 89 TRP A CA 1
ATOM 665 C C . TRP A 1 89 ? -0.894 15.679 -3.206 1.00 95.00 89 TRP A C 1
ATOM 667 O O . TRP A 1 89 ? -1.782 15.367 -3.993 1.00 95.00 89 TRP A O 1
ATOM 677 N N . LEU A 1 90 ? -1.176 16.343 -2.090 1.00 93.00 90 LEU A N 1
ATOM 678 C CA . LEU A 1 90 ? -2.504 16.838 -1.732 1.00 93.00 90 LEU A CA 1
ATOM 679 C C . LEU A 1 90 ? -2.651 18.294 -2.183 1.00 93.00 90 LEU A C 1
ATOM 681 O O . LEU A 1 90 ? -1.810 19.130 -1.840 1.00 93.00 90 LEU A O 1
ATOM 685 N N . GLN A 1 91 ? -3.735 18.609 -2.897 1.00 90.38 91 GLN A N 1
ATOM 686 C CA . GLN A 1 91 ? -4.050 19.963 -3.357 1.00 90.38 91 GLN A CA 1
ATOM 687 C C . GLN A 1 91 ? -5.498 20.318 -2.993 1.00 90.38 91 GLN A C 1
ATOM 689 O O . GLN A 1 91 ? -6.450 19.633 -3.372 1.00 90.38 91 GLN A O 1
ATOM 694 N N . GLY A 1 92 ? -5.678 21.400 -2.231 1.00 86.38 92 GLY A N 1
ATOM 695 C CA . GLY A 1 92 ? -6.991 21.783 -1.710 1.00 86.38 92 GLY A CA 1
ATOM 696 C C . GLY A 1 92 ? -7.589 20.698 -0.807 1.00 86.38 92 GLY A C 1
ATOM 697 O O . GLY A 1 92 ? -6.961 20.277 0.164 1.00 86.38 92 GLY A O 1
ATOM 698 N N . THR A 1 93 ? -8.810 20.259 -1.120 1.00 75.69 93 THR A N 1
ATOM 699 C CA . THR A 1 93 ? -9.520 19.183 -0.402 1.00 75.69 93 THR A CA 1
ATOM 700 C C . THR A 1 93 ? -9.356 17.804 -1.049 1.00 75.69 93 THR A C 1
ATOM 702 O O . THR A 1 93 ? -10.001 16.859 -0.603 1.00 75.69 93 THR A O 1
ATOM 705 N N . GLY A 1 94 ? -8.542 17.682 -2.103 1.00 74.25 94 GLY A N 1
ATOM 706 C CA . GLY A 1 94 ? -8.359 16.444 -2.862 1.00 74.25 94 GLY A CA 1
ATOM 707 C C . GLY A 1 94 ? -6.915 15.944 -2.880 1.00 74.25 94 GLY A C 1
ATOM 708 O O . GLY A 1 94 ? -5.973 16.657 -2.523 1.00 74.25 94 GLY A O 1
ATOM 709 N N . SER A 1 95 ? -6.744 14.700 -3.320 1.00 75.06 95 SER A N 1
ATOM 710 C CA . SER A 1 95 ? -5.444 14.102 -3.628 1.00 75.06 95 SER A CA 1
ATOM 711 C C . SER A 1 95 ? -5.159 14.156 -5.129 1.00 75.06 95 SER A C 1
ATOM 713 O O . SER A 1 95 ? -6.079 14.073 -5.945 1.00 75.06 95 SER A O 1
ATOM 715 N N . SER A 1 96 ? -3.882 14.245 -5.504 1.00 75.00 96 SER A N 1
ATOM 716 C CA . SER A 1 96 ? -3.438 13.953 -6.867 1.00 75.00 96 SER A CA 1
ATOM 717 C C . SER A 1 96 ? -3.725 12.491 -7.232 1.00 75.00 96 SER A C 1
ATOM 719 O O . SER A 1 96 ? -3.977 11.658 -6.357 1.00 75.00 96 SER A O 1
ATOM 721 N N . SER A 1 97 ? -3.652 12.163 -8.525 1.00 78.44 97 SER A N 1
ATOM 722 C CA . SER A 1 97 ? -3.679 10.770 -8.985 1.00 78.44 97 SER A CA 1
ATOM 723 C C . SER A 1 97 ? -2.623 9.940 -8.253 1.00 78.44 97 SER A C 1
ATOM 725 O O . SER A 1 97 ? -1.490 10.401 -8.085 1.00 78.44 97 SER A O 1
ATOM 727 N N . THR A 1 98 ? -2.977 8.722 -7.855 1.00 85.06 98 THR A N 1
ATOM 728 C CA . THR A 1 98 ? -2.032 7.758 -7.291 1.00 85.06 98 THR A CA 1
ATOM 729 C C . THR A 1 98 ? -1.169 7.174 -8.408 1.00 85.06 98 THR A C 1
ATOM 731 O O . THR A 1 98 ? -1.665 6.787 -9.466 1.00 85.06 98 THR A O 1
ATOM 734 N N . ASN A 1 99 ? 0.145 7.133 -8.193 1.00 91.38 99 ASN A N 1
ATOM 735 C CA . ASN A 1 99 ? 1.052 6.338 -9.011 1.00 91.38 99 ASN A CA 1
ATOM 736 C C . ASN A 1 99 ? 1.285 5.012 -8.276 1.00 91.38 99 ASN A C 1
ATOM 738 O O . ASN A 1 99 ? 1.743 5.055 -7.135 1.00 91.38 99 ASN A O 1
ATOM 742 N N . PRO A 1 100 ? 1.042 3.843 -8.892 1.00 92.94 100 PRO A N 1
ATOM 743 C CA . PRO A 1 100 ? 1.285 2.551 -8.247 1.00 92.94 100 PRO A CA 1
ATOM 744 C C . PRO A 1 100 ? 2.716 2.379 -7.705 1.00 92.94 100 PRO A C 1
ATOM 746 O O . PRO A 1 100 ? 2.928 1.642 -6.745 1.00 92.94 100 PRO A O 1
ATOM 749 N N . GLY A 1 101 ? 3.701 3.082 -8.281 1.00 93.81 101 GLY A N 1
ATOM 750 C CA . GLY A 1 101 ? 5.088 3.102 -7.800 1.00 93.81 101 GLY A CA 1
ATOM 751 C C . GLY A 1 101 ? 5.262 3.750 -6.422 1.00 93.81 101 GLY A C 1
ATOM 752 O O . GLY A 1 101 ? 6.155 3.364 -5.660 1.00 93.81 101 GLY A O 1
ATOM 753 N N . ASP A 1 102 ? 4.362 4.672 -6.081 1.00 95.06 102 ASP A N 1
ATOM 754 C CA . ASP A 1 102 ? 4.319 5.394 -4.809 1.00 95.06 102 ASP A CA 1
ATOM 755 C C . ASP A 1 102 ? 3.488 4.668 -3.741 1.00 95.06 102 ASP A C 1
ATOM 757 O O . ASP A 1 102 ? 3.320 5.166 -2.631 1.00 95.06 102 ASP A O 1
ATOM 761 N N . CYS A 1 103 ? 2.967 3.483 -4.058 1.00 96.25 103 CYS A N 1
ATOM 762 C CA . CYS A 1 103 ? 2.065 2.731 -3.200 1.00 96.25 103 CYS A CA 1
ATOM 763 C C . CYS A 1 103 ? 2.741 1.485 -2.616 1.00 96.25 103 CYS A C 1
ATOM 765 O O . CYS A 1 103 ? 3.579 0.845 -3.257 1.00 96.25 103 CYS A O 1
ATOM 767 N N . ARG A 1 104 ? 2.367 1.107 -1.392 1.00 96.50 104 ARG A N 1
ATOM 768 C CA . ARG A 1 104 ? 2.783 -0.149 -0.749 1.00 96.50 104 ARG A CA 1
ATOM 769 C C . ARG A 1 104 ? 1.564 -0.874 -0.207 1.00 96.50 104 ARG A C 1
ATOM 771 O O . ARG A 1 104 ? 0.733 -0.257 0.457 1.00 96.50 104 ARG A O 1
ATOM 778 N N . ALA A 1 105 ? 1.450 -2.163 -0.523 1.00 97.06 105 ALA A N 1
ATOM 779 C CA . ALA A 1 105 ? 0.320 -2.972 -0.086 1.00 97.06 105 ALA A CA 1
ATOM 780 C C . ALA A 1 105 ? 0.270 -3.043 1.445 1.00 97.06 105 ALA A C 1
ATOM 782 O O . ALA A 1 105 ? 1.303 -3.028 2.116 1.00 97.06 105 ALA A O 1
ATOM 783 N N . LEU A 1 106 ? -0.938 -3.122 1.988 1.00 97.56 106 LEU A N 1
ATOM 784 C CA . LEU A 1 106 ? -1.162 -3.317 3.410 1.00 97.56 106 LEU A CA 1
ATOM 785 C C . LEU A 1 106 ? -0.992 -4.787 3.781 1.00 97.56 106 LEU A C 1
ATOM 787 O O . LEU A 1 106 ? -1.542 -5.674 3.122 1.00 97.56 106 LEU A O 1
ATOM 791 N N . VAL A 1 107 ? -0.259 -5.021 4.865 1.00 97.25 107 VAL A N 1
ATOM 792 C CA . VAL A 1 107 ? -0.090 -6.333 5.481 1.00 97.25 107 VAL A CA 1
ATOM 793 C C . VAL A 1 107 ? -0.965 -6.459 6.720 1.00 97.25 107 VAL A C 1
ATOM 795 O O . VAL A 1 107 ? -1.244 -5.476 7.407 1.00 97.25 107 VAL A O 1
ATOM 798 N N . CYS A 1 108 ? -1.372 -7.683 7.024 1.00 97.19 108 CYS A N 1
ATOM 799 C CA . CYS A 1 108 ? -2.280 -7.986 8.124 1.00 97.19 108 CYS A CA 1
ATOM 800 C C . CYS A 1 108 ? -1.918 -9.297 8.813 1.00 97.19 108 CYS A C 1
ATOM 802 O O . CYS A 1 108 ? -1.286 -10.178 8.230 1.00 97.19 108 CYS A O 1
ATOM 804 N N . THR A 1 109 ? -2.353 -9.425 10.065 1.00 96.88 109 THR A N 1
ATOM 805 C CA . THR A 1 109 ? -2.359 -10.694 10.806 1.00 96.88 109 THR A CA 1
ATOM 806 C C . THR A 1 109 ? -3.779 -11.248 10.906 1.00 96.88 109 THR A C 1
ATOM 808 O O . THR A 1 109 ? -3.975 -12.461 10.886 1.00 96.88 109 THR A O 1
ATOM 811 N N . THR A 1 110 ? -4.774 -10.363 11.000 1.00 95.75 110 THR A N 1
ATOM 812 C CA . THR A 1 110 ? -6.197 -10.699 11.112 1.00 95.75 110 THR A CA 1
ATOM 813 C C . THR A 1 110 ? -7.056 -9.787 10.236 1.00 95.75 110 THR A C 1
ATOM 815 O O . THR A 1 110 ? -6.625 -8.707 9.837 1.00 95.75 110 THR A O 1
ATOM 818 N N . ASP A 1 111 ? -8.303 -10.186 9.985 1.00 94.56 111 ASP A N 1
ATOM 819 C CA . ASP A 1 111 ? -9.291 -9.389 9.238 1.00 94.56 111 ASP A CA 1
ATOM 820 C C . ASP A 1 111 ? -9.550 -8.001 9.849 1.00 94.56 111 ASP A C 1
ATOM 822 O O . ASP A 1 111 ? -9.889 -7.057 9.135 1.00 94.56 111 ASP A O 1
ATOM 826 N N . ALA A 1 112 ? -9.362 -7.855 11.165 1.00 92.12 112 ALA A N 1
ATOM 827 C CA . ALA A 1 112 ? -9.540 -6.591 11.877 1.00 92.12 112 ALA A CA 1
ATOM 828 C C . ALA A 1 112 ? -8.423 -5.568 11.597 1.00 92.12 112 ALA A C 1
ATOM 830 O O . ALA A 1 112 ? -8.616 -4.383 11.865 1.00 92.12 112 ALA A O 1
ATOM 831 N N . ASP A 1 113 ? -7.284 -6.006 11.052 1.00 94.56 113 ASP A N 1
ATOM 832 C CA . ASP A 1 113 ? -6.180 -5.119 10.663 1.00 94.56 113 ASP A CA 1
ATOM 833 C C . ASP A 1 113 ? -6.436 -4.457 9.299 1.00 94.56 113 ASP A C 1
ATOM 835 O O . ASP A 1 113 ? -5.719 -3.538 8.901 1.00 94.56 113 ASP A O 1
ATOM 839 N N . CYS A 1 114 ? -7.443 -4.933 8.560 1.00 94.69 114 CYS A N 1
ATOM 840 C CA . CYS A 1 114 ? -7.725 -4.494 7.205 1.00 94.69 114 CYS A CA 1
ATOM 841 C C . CYS A 1 114 ? -8.906 -3.524 7.142 1.00 94.69 114 CYS A C 1
ATOM 843 O O . CYS A 1 114 ? -9.911 -3.720 7.833 1.00 94.69 114 CYS A O 1
ATOM 845 N N . PRO A 1 115 ? -8.841 -2.504 6.265 1.00 91.69 115 PRO A N 1
ATOM 846 C CA . PRO A 1 115 ? -10.001 -1.682 5.967 1.00 91.69 115 PRO A CA 1
ATOM 847 C C . PRO A 1 115 ? -11.160 -2.552 5.454 1.00 91.69 115 PRO A C 1
ATOM 849 O O . PRO A 1 115 ? -10.933 -3.454 4.642 1.00 91.69 115 PRO A O 1
ATOM 852 N N . PRO A 1 116 ? -12.398 -2.301 5.903 1.00 87.62 116 PRO A N 1
ATOM 853 C CA . PRO A 1 116 ? -13.564 -2.982 5.369 1.00 87.62 116 PRO A CA 1
ATOM 854 C C . PRO A 1 116 ? -13.839 -2.547 3.928 1.00 87.62 116 PRO A C 1
ATOM 856 O O . PRO A 1 116 ? -13.883 -1.356 3.604 1.00 87.62 116 PRO A O 1
ATOM 859 N N . ALA A 1 117 ? -14.083 -3.544 3.087 1.00 83.38 117 ALA A N 1
ATOM 860 C CA . ALA A 1 117 ? -14.625 -3.384 1.749 1.00 83.38 117 ALA A CA 1
ATOM 861 C C . ALA A 1 117 ? -15.996 -2.696 1.748 1.00 83.38 117 ALA A C 1
ATOM 863 O O . ALA A 1 117 ? -16.712 -2.668 2.757 1.00 83.38 117 ALA A O 1
ATOM 864 N N . GLN A 1 118 ? -16.394 -2.160 0.593 1.00 77.75 118 GLN A N 1
ATOM 865 C CA . GLN A 1 118 ? -17.705 -1.534 0.452 1.00 77.75 118 GLN A CA 1
ATOM 866 C C . GLN A 1 118 ? -18.816 -2.547 0.773 1.00 77.75 118 GLN A C 1
ATOM 868 O O . GLN A 1 118 ? -18.915 -3.608 0.164 1.00 77.75 118 GLN A O 1
ATOM 873 N N . GLY A 1 119 ? -19.674 -2.205 1.737 1.00 78.19 119 GLY A N 1
ATOM 874 C CA . GLY A 1 119 ? -20.772 -3.072 2.173 1.00 78.19 119 GLY A CA 1
ATOM 875 C C . GLY A 1 119 ? -20.366 -4.210 3.118 1.00 78.19 119 GLY A C 1
ATOM 876 O O . GLY A 1 119 ? -21.235 -4.982 3.521 1.00 78.19 119 GLY A O 1
ATOM 877 N N . MET A 1 120 ? -19.093 -4.307 3.513 1.00 80.56 120 MET A N 1
ATOM 878 C CA . MET A 1 120 ? -18.625 -5.267 4.515 1.00 80.56 120 MET A CA 1
ATOM 879 C C . MET A 1 120 ? -18.483 -4.610 5.893 1.00 80.56 120 MET A C 1
ATOM 881 O O . MET A 1 120 ? -18.198 -3.422 6.014 1.00 80.56 120 MET A O 1
ATOM 885 N N . SER A 1 121 ? -18.688 -5.391 6.957 1.00 80.44 121 SER A N 1
ATOM 886 C CA . SER A 1 121 ? -18.496 -4.927 8.340 1.00 80.44 121 SER A CA 1
ATOM 887 C C . SER A 1 121 ? -17.055 -5.071 8.836 1.00 80.44 121 SER A C 1
ATOM 889 O O . SER A 1 121 ? -16.688 -4.428 9.820 1.00 80.44 121 SER A O 1
ATOM 891 N N . HIS A 1 122 ? -16.260 -5.911 8.170 1.00 83.56 122 HIS A N 1
ATOM 892 C CA . HIS A 1 122 ? -14.867 -6.217 8.488 1.00 83.56 122 HIS A CA 1
ATOM 893 C C . HIS A 1 122 ? -14.037 -6.245 7.200 1.00 83.56 122 HIS A C 1
ATOM 895 O O . HIS A 1 122 ? -14.587 -6.469 6.118 1.00 83.56 122 HIS A O 1
ATOM 901 N N . GLY A 1 123 ? -12.731 -6.001 7.319 1.00 90.75 123 GLY A N 1
ATOM 902 C CA . GLY A 1 123 ? -11.785 -6.230 6.230 1.00 90.75 123 GLY A CA 1
ATOM 903 C C . GLY A 1 123 ? -11.551 -7.719 5.977 1.00 90.75 123 GLY A C 1
ATOM 904 O O . GLY A 1 123 ? -12.137 -8.575 6.637 1.00 90.75 123 GLY A O 1
ATOM 905 N N . SER A 1 124 ? -10.693 -8.027 5.007 1.00 95.19 124 SER A N 1
ATOM 906 C CA . SER A 1 124 ? -10.305 -9.400 4.681 1.00 95.19 124 SER A CA 1
ATOM 907 C C . SER A 1 124 ? -8.790 -9.508 4.619 1.00 95.19 124 SER A C 1
ATOM 909 O O . SER A 1 124 ? -8.146 -8.883 3.773 1.00 95.19 124 SER A O 1
ATOM 911 N N . CYS A 1 125 ? -8.232 -10.340 5.491 1.00 96.56 125 CYS A N 1
ATOM 912 C CA . CYS A 1 125 ? -6.826 -10.684 5.523 1.00 96.56 125 CYS A CA 1
ATOM 913 C C . CYS A 1 125 ? -6.611 -12.032 4.836 1.00 96.56 125 CYS A C 1
ATOM 915 O O . CYS A 1 125 ? -7.121 -13.068 5.258 1.00 96.56 125 CYS A O 1
ATOM 917 N N . THR A 1 126 ? -5.856 -12.056 3.743 1.00 95.62 126 THR A N 1
ATOM 918 C CA . THR A 1 126 ? -5.559 -13.295 3.014 1.00 95.62 126 THR A CA 1
ATOM 919 C C . THR A 1 126 ? -4.094 -13.320 2.637 1.00 95.62 126 THR A C 1
ATOM 921 O O . THR A 1 126 ? -3.598 -12.380 2.026 1.00 95.62 126 THR A O 1
ATOM 924 N N . ASN A 1 127 ? -3.397 -14.398 3.006 1.00 95.06 127 ASN A N 1
ATOM 925 C CA . ASN A 1 127 ? -1.947 -14.528 2.824 1.00 95.06 127 ASN A CA 1
ATOM 926 C C . ASN A 1 127 ? -1.187 -13.296 3.350 1.00 95.06 127 ASN A C 1
ATOM 928 O O . ASN A 1 127 ? -0.319 -12.755 2.674 1.00 95.06 127 ASN A O 1
ATOM 932 N N . GLN A 1 128 ? -1.567 -12.830 4.546 1.00 96.75 128 GLN A N 1
ATOM 933 C CA . GLN A 1 128 ? -0.988 -11.659 5.218 1.00 96.75 128 GLN A CA 1
ATOM 934 C C . GLN A 1 128 ? -1.136 -10.330 4.456 1.00 96.75 128 GLN A C 1
ATOM 936 O O . GLN A 1 128 ? -0.440 -9.371 4.779 1.00 96.75 128 GLN A O 1
ATOM 941 N N . LEU A 1 129 ? -2.040 -10.243 3.477 1.00 97.12 129 LEU A N 1
ATOM 942 C CA . LEU A 1 129 ? -2.348 -9.019 2.738 1.00 97.12 129 LEU A CA 1
ATOM 943 C C . LEU A 1 129 ? -3.811 -8.623 2.920 1.00 97.12 129 LEU A C 1
ATOM 945 O O . LEU A 1 129 ? -4.701 -9.479 2.929 1.00 97.12 129 LEU A O 1
ATOM 949 N N . CYS A 1 130 ? -4.058 -7.318 3.004 1.00 96.94 130 CYS A N 1
ATOM 950 C CA . CYS A 1 130 ? -5.415 -6.788 2.987 1.00 96.94 130 CYS A CA 1
ATOM 951 C C . CYS A 1 130 ? -5.966 -6.779 1.567 1.00 96.94 130 CYS A C 1
ATOM 953 O O . CYS A 1 130 ? -5.441 -6.080 0.693 1.00 96.94 130 CYS A O 1
ATOM 955 N N . ILE A 1 131 ? -7.042 -7.535 1.354 1.00 95.75 131 ILE A N 1
ATOM 956 C CA . ILE A 1 131 ? -7.662 -7.712 0.043 1.00 95.75 131 ILE A CA 1
ATOM 957 C C . ILE A 1 131 ? -9.128 -7.269 0.029 1.00 95.75 131 ILE A C 1
ATOM 959 O O . ILE A 1 131 ? -9.846 -7.402 1.015 1.00 95.75 131 ILE A O 1
ATOM 963 N N . GLU A 1 132 ? -9.582 -6.817 -1.133 1.00 93.56 132 GLU A N 1
ATOM 964 C CA . GLU A 1 132 ? -10.976 -6.777 -1.561 1.00 93.56 132 GLU A CA 1
ATOM 965 C C . GLU A 1 132 ? -11.319 -8.148 -2.178 1.00 93.56 132 GLU A C 1
ATOM 967 O O . GLU A 1 132 ? -10.830 -8.468 -3.267 1.00 93.56 132 GLU A O 1
ATOM 972 N N . PRO A 1 133 ? -12.119 -9.008 -1.522 1.00 90.50 133 PRO A N 1
ATOM 973 C CA . PRO A 1 133 ? -12.365 -10.375 -1.989 1.00 90.50 133 PRO A CA 1
ATOM 974 C C . PRO A 1 133 ? -13.020 -10.459 -3.371 1.00 90.50 133 PRO A C 1
ATOM 976 O O . PRO A 1 133 ? -12.820 -11.447 -4.080 1.00 90.50 133 PRO A O 1
ATOM 979 N N . THR A 1 134 ? -13.795 -9.440 -3.753 1.00 90.44 134 THR A N 1
ATOM 980 C CA . THR A 1 134 ? -14.511 -9.403 -5.037 1.00 90.44 134 THR A CA 1
ATOM 981 C C . THR A 1 134 ? -13.651 -8.896 -6.199 1.00 90.44 134 THR A C 1
ATOM 983 O O . THR A 1 134 ? -14.022 -9.066 -7.362 1.00 90.44 134 THR A O 1
ATOM 986 N N . GLY A 1 135 ? -12.484 -8.314 -5.904 1.00 89.12 135 GLY A N 1
ATOM 987 C CA . GLY A 1 135 ? -11.571 -7.748 -6.889 1.00 89.12 135 GLY A CA 1
ATOM 988 C C . GLY A 1 135 ? -10.836 -8.816 -7.703 1.00 89.12 135 GLY A C 1
ATOM 989 O O . GLY A 1 135 ? -10.338 -9.815 -7.175 1.00 89.12 135 GLY A O 1
ATOM 990 N N . ALA A 1 136 ? -10.716 -8.591 -9.012 1.00 92.88 136 ALA A N 1
ATOM 991 C CA . ALA A 1 136 ? -9.814 -9.365 -9.859 1.00 92.88 136 ALA A CA 1
ATOM 992 C C . ALA A 1 136 ? -8.376 -8.845 -9.720 1.00 92.88 136 ALA A C 1
ATOM 994 O O . ALA A 1 136 ? -8.162 -7.659 -9.488 1.00 92.88 136 ALA A O 1
ATOM 995 N N . ILE A 1 137 ? -7.385 -9.719 -9.906 1.00 93.81 137 ILE A N 1
ATOM 996 C CA . ILE A 1 137 ? -5.983 -9.289 -9.963 1.00 93.81 137 ILE A CA 1
ATOM 997 C C . ILE A 1 137 ? -5.754 -8.489 -11.251 1.00 93.81 137 ILE A C 1
ATOM 999 O O . ILE A 1 137 ? -5.954 -9.009 -12.353 1.00 93.81 137 ILE A O 1
ATOM 1003 N N . ALA A 1 138 ? -5.309 -7.246 -11.101 1.00 95.81 138 ALA A N 1
ATOM 1004 C CA . ALA A 1 138 ? -4.929 -6.331 -12.168 1.00 95.81 138 ALA A CA 1
ATOM 1005 C C . ALA A 1 138 ? -3.411 -6.077 -12.176 1.00 95.81 138 ALA A C 1
ATOM 1007 O O . ALA A 1 138 ? -2.671 -6.526 -11.298 1.00 95.81 138 ALA A O 1
ATOM 1008 N N . SER A 1 139 ? -2.927 -5.343 -13.183 1.00 96.00 139 SER A N 1
ATOM 1009 C CA . SER A 1 139 ? -1.512 -4.951 -13.270 1.00 96.00 139 SER A CA 1
ATOM 1010 C C . SER A 1 139 ? -1.055 -4.146 -12.056 1.00 96.00 139 SER A C 1
ATOM 1012 O O . SER A 1 139 ? 0.076 -4.306 -11.607 1.00 96.00 139 SER A O 1
ATOM 1014 N N . GLU A 1 140 ? -1.942 -3.336 -11.485 1.00 95.75 140 GLU A N 1
ATOM 1015 C CA . GLU A 1 140 ? -1.657 -2.562 -10.282 1.00 95.75 140 GLU A CA 1
ATOM 1016 C C . GLU A 1 140 ? -1.363 -3.457 -9.070 1.00 95.75 140 GLU A C 1
ATOM 1018 O O . GLU A 1 140 ? -0.359 -3.247 -8.388 1.00 95.75 140 GLU A O 1
ATOM 1023 N N . ASP A 1 141 ? -2.150 -4.522 -8.865 1.00 96.50 141 ASP A N 1
ATOM 1024 C CA . ASP A 1 141 ? -1.873 -5.518 -7.826 1.00 96.50 141 ASP A CA 1
ATOM 1025 C C . ASP A 1 141 ? -0.490 -6.151 -8.026 1.00 96.50 141 ASP A C 1
ATOM 1027 O O . ASP A 1 141 ? 0.290 -6.299 -7.086 1.00 96.50 141 ASP A O 1
ATOM 1031 N N . ALA A 1 142 ? -0.157 -6.510 -9.271 1.00 97.19 142 ALA A N 1
ATOM 1032 C CA . ALA A 1 142 ? 1.134 -7.107 -9.592 1.00 97.19 142 ALA A CA 1
ATOM 1033 C C . ALA A 1 142 ? 2.302 -6.142 -9.325 1.00 97.19 142 ALA A C 1
ATOM 1035 O O . ALA A 1 142 ? 3.340 -6.581 -8.827 1.00 97.19 142 ALA A O 1
ATOM 1036 N N . VAL A 1 143 ? 2.141 -4.843 -9.605 1.00 97.06 143 VAL A N 1
ATOM 1037 C CA . VAL A 1 143 ? 3.128 -3.806 -9.259 1.00 97.06 143 VAL A CA 1
ATOM 1038 C C . VAL A 1 143 ? 3.329 -3.730 -7.749 1.00 97.06 143 VAL A C 1
ATOM 1040 O O . VAL A 1 143 ? 4.471 -3.820 -7.299 1.00 97.06 143 VAL A O 1
ATOM 1043 N N . LEU A 1 144 ? 2.254 -3.645 -6.962 1.00 96.69 144 LEU A N 1
ATOM 1044 C CA . LEU A 1 144 ? 2.345 -3.582 -5.498 1.00 96.69 144 LEU A CA 1
ATOM 1045 C C . LEU A 1 144 ? 3.076 -4.793 -4.906 1.00 96.69 144 LEU A C 1
ATOM 1047 O O . LEU A 1 144 ? 3.967 -4.652 -4.064 1.00 96.69 144 LEU A O 1
ATOM 1051 N N . LEU A 1 145 ? 2.745 -5.990 -5.390 1.00 96.94 145 LEU A N 1
ATOM 1052 C CA . LEU A 1 145 ? 3.388 -7.229 -4.959 1.00 96.94 145 LEU A CA 1
ATOM 1053 C C . LEU A 1 145 ? 4.868 -7.271 -5.360 1.00 96.94 145 LEU A C 1
ATOM 1055 O O . LEU A 1 145 ? 5.711 -7.705 -4.578 1.00 96.94 145 LEU A O 1
ATOM 1059 N N . CYS A 1 146 ? 5.213 -6.784 -6.554 1.00 96.94 146 CYS A N 1
ATOM 1060 C CA . CYS A 1 146 ? 6.603 -6.712 -6.994 1.00 96.94 146 CYS A CA 1
ATOM 1061 C C . CYS A 1 146 ? 7.426 -5.674 -6.223 1.00 96.94 146 CYS A C 1
ATOM 1063 O O . CYS A 1 146 ? 8.624 -5.886 -6.028 1.00 96.94 146 CYS A O 1
ATOM 1065 N N . LEU A 1 147 ? 6.810 -4.576 -5.785 1.00 95.75 147 LEU A N 1
ATOM 1066 C CA . LEU A 1 147 ? 7.473 -3.515 -5.025 1.00 95.75 147 LEU A CA 1
ATOM 1067 C C . LEU A 1 147 ? 7.630 -3.825 -3.534 1.00 95.75 147 LEU A C 1
ATOM 1069 O O . LEU A 1 147 ? 8.313 -3.080 -2.839 1.00 95.75 147 LEU A O 1
ATOM 1073 N N . SER A 1 148 ? 7.061 -4.919 -3.037 1.00 94.44 148 SER A N 1
ATOM 1074 C CA . SER A 1 148 ? 7.189 -5.313 -1.633 1.00 94.44 148 SER A CA 1
ATOM 1075 C C . SER A 1 148 ? 8.654 -5.591 -1.249 1.00 94.44 148 SER A C 1
ATOM 1077 O O . SER A 1 148 ? 9.356 -6.349 -1.924 1.00 94.44 148 SER A O 1
ATOM 1079 N N . GLY A 1 149 ? 9.136 -4.981 -0.164 1.00 91.56 149 GLY A N 1
ATOM 1080 C CA . GLY A 1 149 ? 10.515 -5.117 0.319 1.00 91.56 149 GLY A CA 1
ATOM 1081 C C . GLY A 1 149 ? 11.548 -4.426 -0.579 1.00 91.56 149 GLY A C 1
ATOM 1082 O O . GLY A 1 149 ? 12.712 -4.851 -0.671 1.00 91.56 149 GLY A O 1
ATOM 1083 N N . THR A 1 150 ? 11.131 -3.396 -1.317 1.00 91.25 150 THR A N 1
ATOM 1084 C CA . THR A 1 150 ? 12.030 -2.593 -2.164 1.00 91.25 150 THR A CA 1
ATOM 1085 C C . THR A 1 150 ? 12.386 -1.244 -1.542 1.00 91.25 150 THR A C 1
ATOM 1087 O O . THR A 1 150 ? 13.156 -0.489 -2.138 1.00 91.25 150 THR A O 1
ATOM 1090 N N . GLY A 1 151 ? 11.894 -0.957 -0.336 1.00 86.75 151 GLY A N 1
ATOM 1091 C CA . GLY A 1 151 ? 12.048 0.313 0.361 1.00 86.75 151 GLY A CA 1
ATOM 1092 C C . GLY A 1 151 ? 10.940 1.321 0.026 1.00 86.75 151 GLY A C 1
ATOM 1093 O O . GLY A 1 151 ? 10.075 1.044 -0.812 1.00 86.75 151 GLY A O 1
ATOM 1094 N N . PRO A 1 152 ? 10.964 2.510 0.656 1.00 78.81 152 PRO A N 1
ATOM 1095 C CA . PRO A 1 152 ? 10.028 3.595 0.358 1.00 78.81 152 PRO A CA 1
ATOM 1096 C C . PRO A 1 152 ? 10.198 4.094 -1.088 1.00 78.81 152 PRO A C 1
ATOM 1098 O O . PRO A 1 152 ? 11.297 3.953 -1.635 1.00 78.81 152 PRO A O 1
ATOM 1101 N N . PRO A 1 153 ? 9.150 4.659 -1.718 1.00 77.50 153 PRO A N 1
ATOM 1102 C CA . PRO A 1 153 ? 9.218 5.147 -3.095 1.00 77.50 153 PRO A CA 1
ATOM 1103 C C . PRO A 1 153 ? 10.417 6.074 -3.327 1.00 77.50 153 PRO A C 1
ATOM 1105 O O . PRO A 1 153 ? 10.608 7.058 -2.616 1.00 77.50 153 PRO A O 1
ATOM 1108 N N . SER A 1 154 ? 11.260 5.737 -4.304 1.00 77.50 154 SER A N 1
ATOM 1109 C CA . SER A 1 154 ? 12.418 6.545 -4.682 1.00 77.50 154 SER A CA 1
ATOM 1110 C C . SER A 1 154 ? 12.759 6.355 -6.154 1.00 77.50 154 SER A C 1
ATOM 1112 O O . SER A 1 154 ? 13.011 5.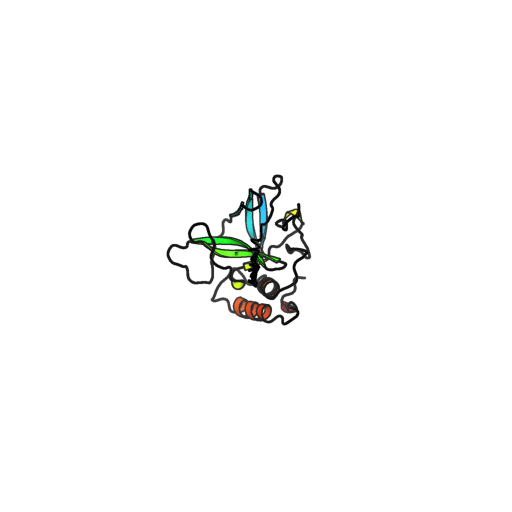239 -6.611 1.00 77.50 154 SER A O 1
ATOM 1114 N N . ALA A 1 155 ? 12.854 7.467 -6.885 1.00 70.00 155 ALA A N 1
ATOM 1115 C CA . ALA A 1 155 ? 13.206 7.472 -8.303 1.00 70.00 155 ALA A CA 1
ATOM 1116 C C . ALA A 1 155 ? 14.637 6.970 -8.590 1.00 70.00 155 ALA A C 1
ATOM 1118 O O . ALA A 1 155 ? 14.937 6.592 -9.719 1.00 70.00 155 ALA A O 1
ATOM 1119 N N . SER A 1 156 ? 15.529 6.950 -7.592 1.00 75.94 156 SER A N 1
ATOM 1120 C CA . SER A 1 156 ? 16.927 6.522 -7.760 1.00 75.94 156 SER A CA 1
ATOM 1121 C C . SER A 1 156 ? 17.167 5.039 -7.463 1.00 75.94 156 SER A C 1
ATOM 1123 O O . SER A 1 156 ? 18.288 4.554 -7.618 1.00 75.94 156 SER A O 1
ATOM 1125 N N . ASN A 1 157 ? 16.142 4.298 -7.035 1.00 85.50 157 ASN A N 1
ATOM 1126 C CA . ASN A 1 157 ? 16.291 2.897 -6.665 1.00 85.50 157 ASN A CA 1
ATOM 1127 C C . ASN A 1 157 ? 16.060 1.975 -7.873 1.00 85.50 157 ASN A C 1
ATOM 1129 O O . ASN A 1 157 ? 14.923 1.651 -8.214 1.00 85.50 157 ASN A O 1
ATOM 1133 N N . THR A 1 158 ? 17.142 1.487 -8.486 1.00 88.12 158 THR A N 1
ATOM 1134 C CA . THR A 1 158 ? 17.079 0.574 -9.643 1.00 88.12 158 THR A CA 1
ATOM 1135 C C . THR A 1 158 ? 16.222 -0.665 -9.375 1.00 88.12 158 THR A C 1
ATOM 1137 O O . THR A 1 158 ? 15.452 -1.076 -10.241 1.00 88.12 158 THR A O 1
ATOM 1140 N N . LYS A 1 159 ? 16.262 -1.216 -8.151 1.00 90.12 159 LYS A N 1
ATOM 1141 C CA . LYS A 1 159 ? 15.432 -2.370 -7.769 1.00 90.12 159 LYS A CA 1
ATOM 1142 C C . LYS A 1 159 ? 13.940 -2.042 -7.876 1.00 90.12 159 LYS A C 1
ATOM 1144 O O . LYS A 1 159 ? 13.166 -2.897 -8.292 1.00 90.12 159 LYS A O 1
ATOM 1149 N N . GLN A 1 160 ? 13.528 -0.822 -7.523 1.00 91.75 160 GLN A N 1
ATOM 1150 C CA . GLN A 1 160 ? 12.133 -0.388 -7.669 1.00 91.75 160 GLN A CA 1
ATOM 1151 C C . GLN A 1 160 ? 11.736 -0.255 -9.132 1.00 91.75 160 GLN A C 1
ATOM 1153 O O . GLN A 1 160 ? 10.674 -0.742 -9.504 1.00 91.75 160 GLN A O 1
ATOM 1158 N N . VAL A 1 161 ? 12.597 0.328 -9.969 1.00 92.06 161 VAL A N 1
ATOM 1159 C CA . VAL A 1 161 ? 12.338 0.473 -11.410 1.00 92.06 161 VAL A CA 1
ATOM 1160 C C . VAL A 1 161 ? 12.141 -0.895 -12.071 1.00 92.06 161 VAL A C 1
ATOM 1162 O O . VAL A 1 161 ? 11.150 -1.114 -12.768 1.00 92.06 161 VAL A O 1
ATOM 1165 N N . GLU A 1 162 ? 13.037 -1.845 -11.800 1.00 93.31 162 GLU A N 1
ATOM 1166 C CA . GLU A 1 162 ? 12.947 -3.210 -12.332 1.00 93.31 162 GLU A CA 1
ATOM 1167 C C . GLU A 1 162 ? 11.672 -3.924 -11.865 1.00 93.31 162 GLU A C 1
ATOM 1169 O O . GLU A 1 162 ? 10.964 -4.548 -12.658 1.00 93.31 162 GLU A O 1
ATOM 1174 N N . ARG A 1 163 ? 11.342 -3.815 -10.574 1.00 95.12 163 ARG A N 1
ATOM 1175 C CA . ARG A 1 163 ? 10.162 -4.464 -9.990 1.00 95.12 163 ARG A CA 1
ATOM 1176 C C . ARG A 1 163 ? 8.852 -3.844 -10.456 1.00 95.12 163 ARG A C 1
ATOM 1178 O O . ARG A 1 163 ? 7.907 -4.580 -10.737 1.00 95.12 163 ARG A O 1
ATOM 1185 N N . PHE A 1 164 ? 8.813 -2.526 -10.609 1.00 94.88 164 PHE A N 1
ATOM 1186 C CA . PHE A 1 164 ? 7.685 -1.822 -11.203 1.00 94.88 164 PHE A CA 1
ATOM 1187 C C . PHE A 1 164 ? 7.436 -2.300 -12.639 1.00 94.88 164 PHE A C 1
ATOM 1189 O O . PHE A 1 164 ? 6.302 -2.628 -12.997 1.00 94.88 164 PHE A O 1
ATOM 1196 N N . ALA A 1 165 ? 8.494 -2.406 -13.451 1.00 95.31 165 ALA A N 1
ATOM 1197 C CA . ALA A 1 165 ? 8.390 -2.889 -14.824 1.00 95.31 165 ALA A CA 1
ATOM 1198 C C . ALA A 1 165 ? 7.901 -4.346 -14.889 1.00 95.31 165 ALA A C 1
ATOM 1200 O O . ALA A 1 165 ? 7.041 -4.664 -15.711 1.00 95.31 165 ALA A O 1
ATOM 1201 N N . LEU A 1 166 ? 8.390 -5.223 -14.005 1.00 95.50 166 LEU A N 1
ATOM 1202 C CA . LEU A 1 166 ? 7.927 -6.612 -13.919 1.00 95.50 166 LEU A CA 1
ATOM 1203 C C . LEU A 1 166 ? 6.430 -6.706 -13.599 1.00 95.50 166 LEU A C 1
ATOM 1205 O O . LEU A 1 166 ? 5.712 -7.450 -14.266 1.00 95.50 166 LEU A O 1
ATOM 1209 N N . GLY A 1 167 ? 5.951 -5.948 -12.609 1.00 95.56 167 GLY A N 1
ATOM 1210 C CA . GLY A 1 167 ? 4.534 -5.939 -12.238 1.00 95.56 167 GLY A CA 1
ATOM 1211 C C . GLY A 1 167 ? 3.639 -5.364 -13.338 1.00 95.56 167 GLY A C 1
ATOM 1212 O O . GLY A 1 167 ? 2.603 -5.944 -13.662 1.00 95.56 167 GLY A O 1
ATOM 1213 N N . SER A 1 168 ? 4.085 -4.284 -13.984 1.00 95.94 168 SER A N 1
ATOM 1214 C CA . SER A 1 168 ? 3.340 -3.613 -15.060 1.00 95.94 168 SER A CA 1
ATOM 1215 C C . SER A 1 168 ? 3.128 -4.502 -16.292 1.00 95.94 168 SER A C 1
ATOM 1217 O O . SER A 1 168 ? 2.181 -4.293 -17.046 1.00 95.94 168 SER A O 1
ATOM 1219 N N . ASN A 1 169 ? 3.977 -5.518 -16.489 1.00 95.31 169 ASN A N 1
ATOM 1220 C CA . ASN A 1 169 ? 3.953 -6.428 -17.637 1.00 95.31 169 ASN A CA 1
ATOM 1221 C C . ASN A 1 169 ? 3.418 -7.836 -17.291 1.00 95.31 169 ASN A C 1
ATOM 1223 O O . ASN A 1 169 ? 3.868 -8.835 -17.849 1.00 95.31 169 ASN A O 1
ATOM 1227 N N . CYS A 1 170 ? 2.437 -7.948 -16.388 1.00 94.38 170 CYS A N 1
ATOM 1228 C CA . CYS A 1 170 ? 1.880 -9.240 -15.954 1.00 94.38 170 CYS A CA 1
ATOM 1229 C C . CYS A 1 170 ? 1.007 -9.984 -16.994 1.00 94.38 170 CYS A C 1
ATOM 1231 O O . CYS A 1 170 ? 0.557 -11.102 -16.723 1.00 94.38 170 CYS A O 1
ATOM 1233 N N . GLY A 1 171 ? 0.746 -9.391 -18.165 1.00 93.50 171 GLY A N 1
ATOM 1234 C CA . GLY A 1 171 ? -0.032 -9.991 -19.259 1.00 93.50 171 GLY A CA 1
ATOM 1235 C C . GLY A 1 171 ? -1.560 -9.892 -19.112 1.00 93.50 171 GLY A C 1
ATOM 1236 O O . GLY A 1 171 ? -2.084 -9.156 -18.278 1.00 93.50 171 GLY A O 1
ATOM 1237 N N . THR A 1 172 ? -2.294 -10.628 -19.958 1.00 92.00 172 THR A N 1
ATOM 1238 C CA . THR A 1 172 ? -3.770 -10.685 -19.959 1.00 92.00 172 THR A CA 1
ATOM 1239 C C . THR A 1 172 ? -4.243 -12.140 -20.133 1.00 92.00 172 THR A C 1
ATOM 1241 O O . THR A 1 172 ? -4.021 -12.713 -21.199 1.00 92.00 172 THR A O 1
ATOM 1244 N N . PRO A 1 173 ? -4.876 -12.771 -19.120 1.00 92.06 173 PRO A N 1
ATOM 1245 C CA . PRO A 1 173 ? -5.160 -12.228 -17.787 1.00 92.06 173 PRO A CA 1
ATOM 1246 C C . PRO A 1 173 ? -3.873 -11.944 -17.001 1.00 92.06 173 PRO A C 1
ATOM 1248 O O . PRO A 1 173 ? -2.864 -12.620 -17.206 1.00 92.06 173 PRO A O 1
ATOM 1251 N N . CYS A 1 174 ? -3.916 -10.960 -16.100 1.00 95.75 174 CYS A N 1
ATOM 1252 C CA . CYS A 1 174 ? -2.755 -10.591 -15.295 1.00 95.75 174 CYS A CA 1
ATOM 1253 C C . CYS A 1 174 ? -2.323 -11.760 -14.403 1.00 95.75 174 CYS A C 1
ATOM 1255 O O . CYS A 1 174 ? -3.109 -12.281 -13.609 1.00 95.75 174 CYS A O 1
ATOM 1257 N N . ARG A 1 175 ? -1.061 -12.181 -14.530 1.00 96.06 175 ARG A N 1
ATOM 1258 C CA . ARG A 1 175 ? -0.449 -13.202 -13.674 1.00 96.06 175 ARG A CA 1
ATOM 1259 C C . ARG A 1 175 ? 0.750 -12.609 -12.955 1.00 96.06 175 ARG A C 1
ATOM 1261 O O . ARG A 1 175 ? 1.743 -12.266 -13.588 1.00 96.06 175 ARG A O 1
ATOM 1268 N N . VAL A 1 176 ? 0.679 -12.552 -11.626 1.00 95.88 176 VAL A N 1
ATOM 1269 C CA . VAL A 1 176 ? 1.776 -12.036 -10.796 1.00 95.88 176 VAL A CA 1
ATOM 1270 C C . VAL A 1 176 ? 3.057 -12.844 -11.073 1.00 95.88 176 VAL A C 1
ATOM 1272 O O . VAL A 1 176 ? 3.032 -14.083 -10.925 1.00 95.88 176 VAL A O 1
ATOM 1275 N N . PRO A 1 177 ? 4.166 -12.181 -11.468 1.00 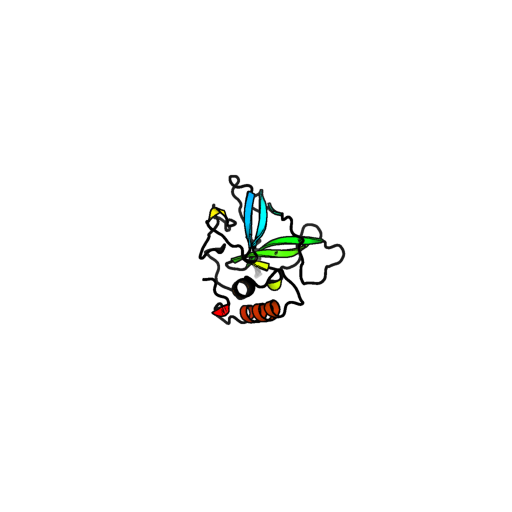95.69 177 PRO A N 1
ATOM 1276 C CA . PRO A 1 177 ? 5.449 -12.838 -11.689 1.00 95.69 177 PRO A CA 1
ATOM 1277 C C . PRO A 1 177 ? 5.878 -13.636 -10.460 1.00 95.69 177 PRO A C 1
ATOM 1279 O O . PRO A 1 177 ? 5.699 -13.186 -9.331 1.00 95.69 177 PRO A O 1
ATOM 1282 N N . VAL A 1 178 ? 6.466 -14.818 -10.665 1.00 94.75 178 VAL A N 1
ATOM 1283 C CA . VAL A 1 178 ? 6.822 -15.738 -9.564 1.00 94.75 178 VAL A CA 1
ATOM 1284 C C . VAL A 1 178 ? 7.705 -15.057 -8.521 1.00 94.75 178 VAL A C 1
ATOM 1286 O O . VAL A 1 178 ? 7.462 -15.194 -7.330 1.00 94.75 178 VAL A O 1
ATOM 1289 N N . VAL A 1 179 ? 8.664 -14.249 -8.975 1.00 93.88 179 VAL A N 1
ATOM 1290 C CA . VAL A 1 179 ? 9.591 -13.500 -8.116 1.00 93.88 179 VAL A CA 1
ATOM 1291 C C . VAL A 1 179 ? 8.919 -12.445 -7.229 1.00 93.88 179 VAL A C 1
ATOM 1293 O O . VAL A 1 179 ? 9.586 -11.900 -6.354 1.00 93.88 179 VAL A O 1
ATOM 1296 N N . CYS A 1 180 ? 7.653 -12.107 -7.484 1.00 94.69 180 CYS A N 1
ATOM 1297 C CA . CYS A 1 180 ? 6.877 -11.100 -6.756 1.00 94.69 180 CYS A CA 1
ATOM 1298 C C . CYS A 1 180 ? 5.786 -11.705 -5.865 1.00 94.69 180 CYS A C 1
ATOM 1300 O O . CYS A 1 180 ? 5.088 -10.975 -5.166 1.00 94.69 180 CYS A O 1
ATOM 1302 N N . ARG A 1 181 ? 5.583 -13.026 -5.915 1.00 91.44 181 ARG A N 1
ATOM 1303 C CA . ARG A 1 181 ? 4.565 -13.683 -5.095 1.00 91.44 181 ARG A CA 1
ATOM 1304 C C . ARG A 1 181 ? 5.026 -13.676 -3.644 1.00 91.44 181 ARG A C 1
ATOM 1306 O O . ARG A 1 181 ? 6.152 -14.079 -3.361 1.00 91.44 181 ARG A O 1
ATOM 1313 N N . GLN A 1 182 ? 4.157 -13.204 -2.759 1.00 81.81 182 GLN A N 1
ATOM 1314 C CA . GLN A 1 182 ? 4.377 -13.323 -1.323 1.00 81.81 182 GLN A CA 1
ATOM 1315 C C . GLN A 1 182 ? 4.260 -14.807 -0.919 1.00 81.81 182 GLN A C 1
ATOM 1317 O O . GLN A 1 182 ? 3.501 -15.533 -1.574 1.00 81.81 182 GLN A O 1
ATOM 1322 N N . PRO A 1 183 ? 5.059 -15.266 0.062 1.00 68.00 183 PRO A N 1
ATOM 1323 C CA . PRO A 1 183 ? 5.031 -16.645 0.549 1.00 68.00 183 PRO A CA 1
ATOM 1324 C C . PRO A 1 183 ? 3.682 -17.047 1.157 1.00 68.00 183 PRO A C 1
ATOM 1326 O O . PRO A 1 183 ? 2.948 -16.157 1.645 1.00 68.00 183 PRO A O 1
#

Sequence (183 aa):
MRREILSVRGALALVTATSLLSIHCSRNQPRIALKDTEGRTFTLTCSQPDKCEITSSQVPTPSSTAPDGARPGFVLHQASRLYAVCDVWLQGTGSSSTNPGDCRALVCTTDADCPPAQGMSHGSCTNQLCIEPTGAIASEDAVLLCLSGTGPPSASNTKQVERFALGSNCGTPCRVPVVCRQP

Radius of gyration: 20.62 Å; chains: 1; bounding box: 75×41×62 Å